Protein AF-A0A3D0HGS2-F1 (afdb_monomer_lite)

Radius of gyration: 19.19 Å; chains: 1; bounding box: 35×18×54 Å

Secondary structure (DSSP, 8-state):
-HHHHHHHHHHHHHHHHHHHS-TTTS-HHHHHHHHHHHHHHHHHHHHHHHHHHHHHHHHHHS--HHHHHSHHHHHHHT--HHHHHHHHHHHHHHHHHHHHH-

Structure (mmCIF, N/CA/C/O backbone):
data_AF-A0A3D0HGS2-F1
#
_entry.id   AF-A0A3D0HGS2-F1
#
loop_
_atom_site.group_PDB
_atom_site.id
_atom_site.type_symbol
_atom_site.label_atom_id
_atom_site.label_alt_id
_atom_site.label_comp_id
_atom_site.label_asym_id
_atom_site.label_entity_id
_atom_site.label_seq_id
_atom_site.pdbx_PDB_ins_code
_atom_site.Cartn_x
_atom_site.Cartn_y
_atom_site.Cartn_z
_atom_site.occupancy
_atom_site.B_iso_or_equiv
_atom_site.auth_seq_id
_atom_site.auth_comp_id
_atom_site.auth_asym_id
_atom_site.auth_atom_id
_atom_site.pdbx_PDB_model_num
ATOM 1 N N . MET A 1 1 ? 19.195 3.192 13.981 1.00 33.47 1 MET A N 1
ATOM 2 C CA . MET A 1 1 ? 18.837 2.053 14.860 1.00 33.47 1 MET A CA 1
ATOM 3 C C . MET A 1 1 ? 17.669 2.356 15.810 1.00 33.47 1 MET A C 1
ATOM 5 O O . MET A 1 1 ? 16.846 1.476 15.983 1.00 33.47 1 MET A O 1
ATOM 9 N N . GLY A 1 2 ? 17.501 3.573 16.353 1.00 29.47 2 GLY A N 1
ATOM 10 C CA . GLY A 1 2 ? 16.371 3.883 17.258 1.00 29.47 2 GLY A CA 1
ATOM 11 C C . GLY A 1 2 ? 14.965 3.863 16.629 1.00 29.47 2 GLY A C 1
ATOM 12 O O . GLY A 1 2 ? 14.017 3.427 17.271 1.00 29.47 2 GLY A O 1
ATOM 13 N N . PHE A 1 3 ? 14.827 4.251 15.355 1.00 30.42 3 PHE A N 1
ATOM 14 C CA . PHE A 1 3 ? 13.519 4.304 14.678 1.00 30.42 3 PHE A CA 1
ATOM 15 C C . PHE A 1 3 ? 12.929 2.911 14.393 1.00 30.42 3 PHE A C 1
ATOM 17 O O . PHE A 1 3 ? 11.727 2.719 14.499 1.00 30.42 3 PHE A O 1
ATOM 24 N N . SER A 1 4 ? 13.781 1.925 14.087 1.00 35.22 4 SER A N 1
ATOM 25 C CA . SER A 1 4 ? 13.376 0.535 13.808 1.00 35.22 4 SER A CA 1
ATOM 26 C C . SER A 1 4 ? 12.956 -0.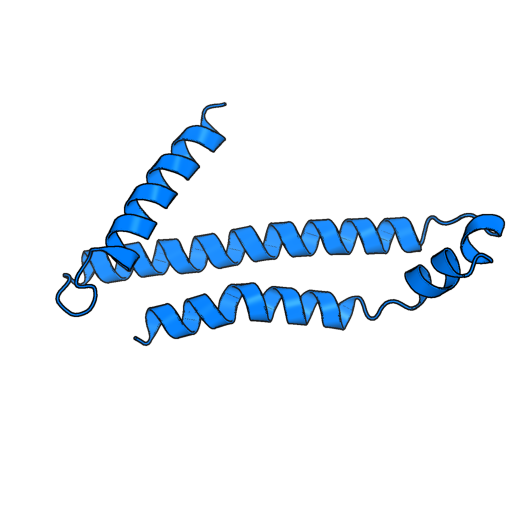218 15.073 1.00 35.22 4 SER A C 1
ATOM 28 O O . SER A 1 4 ? 12.080 -1.077 15.016 1.00 35.22 4 SER A O 1
ATOM 30 N N . VAL A 1 5 ? 13.552 0.106 16.221 1.00 38.25 5 VAL A N 1
ATOM 31 C CA . VAL A 1 5 ? 13.211 -0.518 17.504 1.00 38.25 5 VAL A CA 1
ATOM 32 C C . VAL A 1 5 ? 11.891 0.049 18.037 1.00 38.25 5 VAL A C 1
ATOM 34 O O . VAL A 1 5 ? 11.010 -0.716 18.419 1.00 38.25 5 VAL A O 1
ATOM 37 N N . ALA A 1 6 ? 11.703 1.372 17.974 1.00 33.75 6 ALA A N 1
ATOM 38 C CA . ALA A 1 6 ? 10.466 2.026 18.402 1.00 33.75 6 ALA A CA 1
ATOM 39 C C . ALA A 1 6 ? 9.246 1.596 17.569 1.00 33.75 6 ALA A C 1
ATOM 41 O O . ALA A 1 6 ? 8.191 1.321 18.137 1.00 33.75 6 ALA A O 1
ATOM 42 N N . THR A 1 7 ? 9.388 1.463 16.244 1.00 40.78 7 THR A N 1
ATOM 43 C CA . THR A 1 7 ? 8.302 0.936 15.406 1.00 40.78 7 THR A CA 1
ATOM 44 C C . THR A 1 7 ? 7.976 -0.509 15.776 1.00 40.78 7 THR A C 1
ATOM 46 O O . THR A 1 7 ? 6.805 -0.831 15.929 1.00 40.78 7 THR A O 1
ATOM 49 N N . SER A 1 8 ? 8.975 -1.365 16.008 1.00 42.56 8 SER A N 1
ATOM 50 C CA . SER A 1 8 ? 8.763 -2.784 16.344 1.00 42.56 8 SER A CA 1
ATOM 51 C C . SER A 1 8 ? 7.963 -3.003 17.638 1.00 42.56 8 SER A C 1
ATOM 53 O O . SER A 1 8 ? 7.087 -3.865 17.675 1.00 42.56 8 SER A O 1
ATOM 55 N N . PHE A 1 9 ? 8.214 -2.213 18.689 1.00 43.94 9 PHE A N 1
ATOM 56 C CA . PHE A 1 9 ? 7.456 -2.299 19.950 1.00 43.94 9 PHE A CA 1
ATOM 57 C C . PHE A 1 9 ? 6.006 -1.835 19.801 1.00 43.94 9 PHE A C 1
ATOM 59 O O . PHE A 1 9 ? 5.090 -2.439 20.356 1.00 43.94 9 PHE A O 1
ATOM 66 N N . VAL A 1 10 ? 5.804 -0.785 19.011 1.00 48.72 10 VAL A N 1
ATOM 67 C CA . VAL A 1 10 ? 4.488 -0.247 18.675 1.00 48.72 10 VAL A CA 1
ATOM 68 C C . VAL A 1 10 ? 3.680 -1.279 17.865 1.00 48.72 10 VAL A C 1
ATOM 70 O O . VAL A 1 10 ? 2.532 -1.560 18.199 1.00 48.72 10 VAL A O 1
ATOM 73 N N . TRP A 1 11 ? 4.312 -1.963 16.904 1.00 53.78 11 TRP A N 1
ATOM 74 C CA . TRP A 1 11 ? 3.718 -3.079 16.155 1.00 53.78 11 TRP A CA 1
ATOM 75 C C . TRP A 1 11 ? 3.333 -4.280 17.030 1.00 53.78 11 TRP A C 1
ATOM 77 O O . TRP A 1 11 ? 2.267 -4.858 16.828 1.00 53.78 11 TRP A O 1
ATOM 87 N N . ALA A 1 12 ? 4.162 -4.646 18.013 1.00 50.28 12 ALA A N 1
ATOM 88 C CA . ALA A 1 12 ? 3.865 -5.742 18.937 1.00 50.28 12 ALA A CA 1
ATOM 89 C C . ALA A 1 12 ? 2.669 -5.426 19.852 1.00 50.28 12 ALA A C 1
ATOM 91 O O . ALA A 1 12 ? 1.813 -6.284 20.056 1.00 50.28 12 ALA A O 1
ATOM 92 N N . ALA A 1 13 ? 2.569 -4.188 20.350 1.00 52.44 13 ALA A N 1
ATOM 93 C CA . ALA A 1 13 ? 1.420 -3.733 21.133 1.00 52.44 13 ALA A CA 1
ATOM 94 C C . ALA A 1 13 ? 0.124 -3.704 20.299 1.00 52.44 13 ALA A C 1
ATOM 96 O O . ALA A 1 13 ? -0.933 -4.092 20.791 1.00 52.44 13 ALA A O 1
ATOM 97 N N . TYR A 1 14 ? 0.199 -3.321 19.019 1.00 58.97 14 TYR A N 1
ATOM 98 C CA . TYR A 1 14 ? -0.956 -3.327 18.115 1.00 58.97 14 TYR A CA 1
ATOM 99 C C . TYR A 1 14 ? -1.411 -4.729 17.729 1.00 58.97 14 TYR A C 1
ATOM 101 O O . TYR A 1 14 ? -2.605 -5.013 17.778 1.00 58.97 14 TYR A O 1
ATOM 109 N N . LEU A 1 15 ? -0.475 -5.624 17.406 1.00 58.12 15 LEU A N 1
ATOM 110 C CA . LEU A 1 15 ? -0.786 -7.034 17.186 1.00 58.12 15 LEU A CA 1
ATOM 111 C C . LEU A 1 15 ? -1.383 -7.659 18.447 1.00 58.12 15 LEU A C 1
ATOM 113 O O . LEU A 1 15 ? -2.323 -8.430 18.335 1.00 58.12 15 LEU A O 1
ATOM 117 N N . ALA A 1 16 ? -0.914 -7.290 19.641 1.00 53.03 16 ALA A N 1
ATOM 118 C CA . ALA A 1 16 ? -1.493 -7.788 20.881 1.00 53.03 16 ALA A CA 1
ATOM 119 C C . ALA A 1 16 ? -2.947 -7.326 21.093 1.00 53.03 16 ALA A C 1
ATOM 121 O O . ALA A 1 16 ? -3.780 -8.136 21.487 1.00 53.03 16 ALA A O 1
ATOM 122 N N . ILE A 1 17 ? -3.277 -6.068 20.779 1.00 58.41 17 ILE A N 1
ATOM 123 C CA . ILE A 1 17 ? -4.658 -5.556 20.854 1.00 58.41 17 ILE A CA 1
ATOM 124 C C . ILE A 1 17 ? -5.555 -6.224 19.800 1.00 58.41 17 ILE A C 1
ATOM 126 O O . ILE A 1 17 ? -6.674 -6.603 20.118 1.00 58.41 17 ILE A O 1
ATOM 130 N N . ILE A 1 18 ? -5.063 -6.410 18.571 1.00 60.38 18 ILE A N 1
ATOM 131 C CA . ILE A 1 18 ? -5.830 -7.020 17.470 1.00 60.38 18 ILE A CA 1
ATOM 132 C C . ILE A 1 18 ? -6.022 -8.534 17.670 1.00 60.38 18 ILE A C 1
ATOM 134 O O . ILE A 1 18 ? -7.072 -9.067 17.328 1.00 60.38 18 ILE A O 1
ATOM 138 N N . VAL A 1 19 ? -5.007 -9.239 18.184 1.00 55.59 19 VAL A N 1
ATOM 139 C CA . VAL A 1 19 ? -4.989 -10.712 18.284 1.00 55.59 19 VAL A CA 1
ATOM 140 C C . VAL A 1 19 ? -5.518 -11.211 19.629 1.00 55.59 19 VAL A C 1
ATOM 142 O O . VAL A 1 19 ? -6.143 -12.268 19.673 1.00 55.59 19 VAL A O 1
ATOM 145 N N . PHE A 1 20 ? -5.273 -10.483 20.722 1.00 54.12 20 PHE A N 1
ATOM 146 C CA . PHE A 1 20 ? -5.612 -10.922 22.083 1.00 54.12 20 PHE A CA 1
ATOM 147 C C . PHE A 1 20 ? -6.553 -9.968 22.831 1.00 54.12 20 PHE A C 1
ATOM 149 O O . PHE A 1 20 ? -7.025 -10.317 23.912 1.00 54.12 20 PHE A O 1
ATOM 156 N N . GLY A 1 21 ? -6.819 -8.773 22.298 1.00 60.28 21 GLY A N 1
ATOM 157 C CA . GLY A 1 21 ? -7.730 -7.809 22.905 1.00 60.28 21 GLY A CA 1
ATOM 158 C C . GLY A 1 21 ? -9.176 -8.045 22.482 1.00 60.28 21 GLY A C 1
ATOM 159 O O . GLY A 1 21 ? -9.471 -8.212 21.301 1.00 60.28 21 GLY A O 1
ATOM 160 N N . ASP A 1 22 ? -10.099 -7.991 23.442 1.00 67.88 22 ASP A N 1
ATOM 161 C CA . ASP A 1 22 ? -11.523 -7.835 23.144 1.00 67.88 22 ASP A CA 1
ATOM 162 C C . ASP A 1 22 ? -11.780 -6.381 22.721 1.00 67.88 22 ASP A C 1
ATOM 164 O O . ASP A 1 22 ? -12.147 -5.518 23.521 1.00 67.88 22 ASP A O 1
ATOM 168 N N . VAL A 1 23 ? -11.498 -6.094 21.448 1.00 63.34 23 VAL A N 1
ATOM 169 C CA . VAL A 1 23 ? -11.634 -4.753 20.860 1.00 63.34 23 VAL A CA 1
ATOM 170 C C . VAL A 1 23 ? -13.080 -4.256 20.950 1.00 63.34 23 VAL A C 1
ATOM 172 O O . VAL A 1 23 ? -13.308 -3.055 21.089 1.00 63.34 23 VAL A O 1
ATOM 175 N N . VAL A 1 24 ? -14.055 -5.169 20.950 1.00 65.69 24 VAL A N 1
ATOM 176 C CA . VAL A 1 24 ? -15.483 -4.844 21.046 1.00 65.69 24 VAL A CA 1
ATOM 177 C C . VAL A 1 24 ? -15.793 -4.213 22.404 1.00 65.69 24 VAL A C 1
ATOM 179 O O . VAL A 1 24 ? -16.437 -3.159 22.463 1.00 65.69 24 VAL A O 1
ATOM 182 N N . ASN A 1 25 ? -15.258 -4.791 23.481 1.00 74.38 25 ASN A N 1
ATOM 183 C CA . ASN A 1 25 ? -15.469 -4.326 24.855 1.00 74.38 25 ASN A CA 1
ATOM 184 C C . ASN A 1 25 ? -14.410 -3.326 25.360 1.00 74.38 25 ASN A C 1
ATOM 186 O O . ASN A 1 25 ? -14.486 -2.875 26.504 1.00 74.38 25 ASN A O 1
ATOM 190 N N . ALA A 1 26 ? -13.434 -2.952 24.530 1.00 72.44 26 ALA A N 1
ATOM 191 C CA . ALA A 1 26 ? -12.422 -1.963 24.886 1.00 72.44 26 ALA A CA 1
ATOM 192 C C . ALA A 1 26 ? -13.015 -0.550 25.072 1.00 72.44 26 ALA A C 1
ATOM 194 O O . ALA A 1 26 ? -14.009 -0.186 24.432 1.00 72.44 26 ALA A O 1
ATOM 195 N N . SER A 1 27 ? -12.369 0.260 25.921 1.00 78.38 27 SER A N 1
ATOM 196 C CA . SER A 1 27 ? -12.724 1.672 26.104 1.00 78.38 27 SER A CA 1
ATOM 197 C C . SER A 1 27 ? -12.519 2.478 24.817 1.00 78.38 27 SER A C 1
ATOM 199 O O . SER A 1 27 ? -11.696 2.127 23.965 1.00 78.38 27 SER A O 1
ATOM 201 N N . ASP A 1 28 ? -13.239 3.594 24.688 1.00 77.94 28 ASP A N 1
ATOM 202 C CA . ASP A 1 28 ? -13.184 4.457 23.499 1.00 77.94 28 ASP A CA 1
ATOM 203 C C . ASP A 1 28 ? -11.765 4.975 23.208 1.00 77.94 28 ASP A C 1
ATOM 205 O O . ASP A 1 28 ? -11.360 5.092 22.053 1.00 77.94 28 ASP A O 1
ATOM 209 N N . GLU A 1 29 ? -10.969 5.212 24.250 1.00 76.25 29 GLU A N 1
ATOM 210 C CA . GLU A 1 29 ? -9.570 5.639 24.148 1.00 76.25 29 GLU A CA 1
ATOM 211 C C . GLU A 1 29 ? -8.679 4.562 23.505 1.00 76.25 29 GLU A C 1
ATOM 213 O O . GLU A 1 29 ? -7.828 4.875 22.669 1.00 76.25 29 GLU A O 1
ATOM 218 N N . ILE A 1 30 ? -8.901 3.282 23.835 1.00 75.69 30 ILE A N 1
ATOM 219 C CA . ILE A 1 30 ? -8.175 2.150 23.237 1.00 75.69 30 ILE A CA 1
ATOM 220 C C . ILE A 1 30 ? -8.604 1.953 21.780 1.00 75.69 30 ILE A C 1
ATOM 222 O O . ILE A 1 30 ? -7.756 1.723 20.915 1.00 75.69 30 ILE A O 1
ATOM 226 N N . LYS A 1 31 ? -9.901 2.101 21.484 1.00 74.44 31 LYS A N 1
ATOM 227 C CA . LYS A 1 31 ? -10.431 2.045 20.111 1.00 74.44 31 LYS A CA 1
ATOM 228 C C . LYS A 1 31 ? -9.861 3.166 19.242 1.00 74.44 31 LYS A C 1
ATOM 230 O O . LYS A 1 31 ? -9.451 2.914 18.110 1.00 74.44 31 LYS A O 1
ATOM 235 N N . LEU A 1 32 ? -9.752 4.382 19.779 1.00 78.50 32 LEU A N 1
ATOM 236 C CA . LEU A 1 32 ? -9.120 5.508 19.092 1.00 78.50 32 LEU A CA 1
ATOM 237 C C . LEU A 1 32 ? -7.625 5.261 18.851 1.00 78.50 32 LEU A C 1
ATOM 239 O O . LEU A 1 32 ? -7.128 5.525 17.756 1.00 78.50 32 LEU A O 1
ATOM 243 N N . LEU A 1 33 ? -6.909 4.724 19.842 1.00 76.31 33 LEU A N 1
ATOM 244 C CA . LEU A 1 33 ? -5.495 4.381 19.690 1.00 76.31 33 LEU A CA 1
ATOM 245 C C . LEU A 1 33 ? -5.287 3.328 18.592 1.00 76.31 33 LEU A C 1
ATOM 247 O O . LEU A 1 33 ? -4.396 3.484 17.753 1.00 76.31 33 LEU A O 1
ATOM 251 N N . LEU A 1 34 ? -6.135 2.298 18.558 1.00 75.31 34 LEU A N 1
ATOM 252 C CA . LEU A 1 34 ? -6.140 1.289 17.501 1.00 75.31 34 LEU A CA 1
ATOM 253 C C . LEU A 1 34 ? -6.457 1.910 16.131 1.00 75.31 34 LEU A C 1
ATOM 255 O O . LEU A 1 34 ? -5.802 1.585 15.143 1.00 75.31 34 LEU A O 1
ATOM 259 N N . ALA A 1 35 ? -7.396 2.855 16.069 1.00 76.38 35 ALA A N 1
ATOM 260 C CA . ALA A 1 35 ? -7.724 3.572 14.842 1.00 76.38 35 ALA A CA 1
ATOM 261 C C . ALA A 1 35 ? -6.545 4.357 14.273 1.00 76.38 35 ALA A C 1
ATOM 263 O O . ALA A 1 35 ? -6.211 4.221 13.093 1.00 76.38 35 ALA A O 1
ATOM 264 N N . VAL A 1 36 ? -5.871 5.133 15.119 1.00 78.31 36 VAL A N 1
ATOM 265 C CA . VAL A 1 36 ? -4.680 5.896 14.730 1.00 78.31 36 VAL A CA 1
ATOM 266 C C . VAL A 1 36 ? -3.569 4.959 14.254 1.00 78.31 36 VAL A C 1
ATOM 268 O O . VAL A 1 36 ? -2.926 5.229 13.239 1.00 78.31 36 VAL A O 1
ATOM 271 N N . ALA A 1 37 ? -3.378 3.833 14.939 1.00 74.81 37 ALA A N 1
ATOM 272 C CA . ALA A 1 37 ? -2.387 2.825 14.587 1.00 74.81 37 ALA A CA 1
ATOM 273 C C . ALA A 1 37 ? -2.626 2.208 13.206 1.00 74.81 37 ALA A C 1
ATOM 275 O O . ALA A 1 37 ? -1.721 2.147 12.368 1.00 74.81 37 ALA A O 1
ATOM 276 N N . VAL A 1 38 ? -3.860 1.765 12.966 1.00 75.25 38 VAL A N 1
ATOM 277 C CA . VAL A 1 38 ? -4.283 1.107 11.730 1.00 75.25 38 VAL A CA 1
ATOM 278 C C . VAL A 1 38 ? -4.186 2.073 10.548 1.00 75.25 38 VAL A C 1
ATOM 280 O O . VAL A 1 38 ? -3.618 1.726 9.511 1.00 75.25 38 VAL A O 1
ATOM 283 N N . VAL A 1 39 ? -4.651 3.314 10.712 1.00 79.69 39 VAL A N 1
ATOM 284 C CA . VAL A 1 39 ? -4.565 4.344 9.664 1.00 79.69 39 VAL A CA 1
ATOM 285 C C . VAL A 1 39 ? -3.117 4.762 9.405 1.00 79.69 39 VAL A C 1
ATOM 287 O O . VAL A 1 39 ? -2.706 4.858 8.248 1.00 79.69 39 VAL A O 1
ATOM 290 N N . GLY A 1 40 ? -2.319 4.972 10.454 1.00 81.31 40 GLY A N 1
ATOM 291 C CA . GLY A 1 40 ? -0.902 5.320 10.321 1.00 81.31 40 GLY A CA 1
ATOM 292 C C . GLY A 1 40 ? -0.105 4.233 9.600 1.00 81.31 40 GLY A C 1
ATOM 293 O O . GLY A 1 40 ? 0.710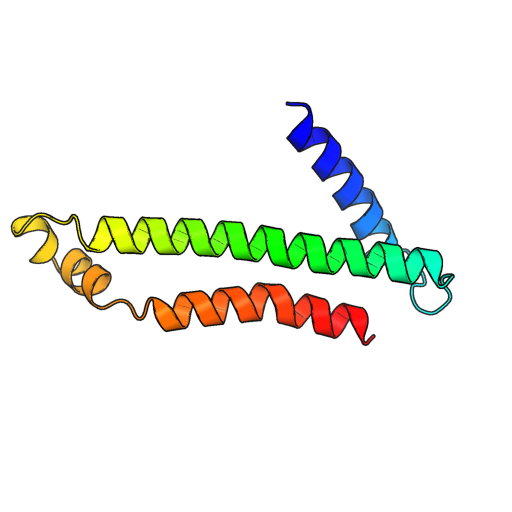 4.524 8.726 1.00 81.31 40 GLY A O 1
ATOM 294 N N . THR A 1 41 ? -0.408 2.972 9.900 1.00 75.69 41 THR A N 1
ATOM 295 C CA . THR A 1 41 ? 0.163 1.804 9.225 1.00 75.69 41 THR A CA 1
ATOM 296 C C . THR A 1 41 ? -0.223 1.749 7.750 1.00 75.69 41 THR A C 1
ATOM 298 O O . THR A 1 41 ? 0.646 1.569 6.896 1.00 75.69 41 THR A O 1
ATOM 301 N N . ALA A 1 42 ? -1.506 1.945 7.437 1.00 76.50 42 ALA A N 1
ATOM 302 C CA . ALA A 1 42 ? -1.994 1.989 6.062 1.00 76.50 42 ALA A CA 1
ATOM 303 C C . ALA A 1 42 ? -1.304 3.099 5.255 1.00 76.50 42 ALA A C 1
ATOM 305 O O . ALA A 1 42 ? -0.845 2.862 4.139 1.00 76.50 42 ALA A O 1
ATOM 306 N N . LEU A 1 43 ? -1.155 4.291 5.840 1.00 83.31 43 LEU A N 1
ATOM 307 C CA . LEU A 1 43 ? -0.446 5.415 5.223 1.00 83.31 43 LEU A CA 1
ATOM 308 C C . LEU A 1 43 ? 1.034 5.105 4.980 1.00 83.31 43 LEU A C 1
ATOM 310 O O . LEU A 1 43 ? 1.548 5.377 3.896 1.00 83.31 43 LEU A O 1
ATOM 314 N N . ALA A 1 44 ? 1.723 4.525 5.964 1.00 81.75 44 ALA A N 1
ATOM 315 C CA . ALA A 1 44 ? 3.129 4.154 5.828 1.00 81.75 44 ALA A CA 1
ATOM 316 C C . ALA A 1 44 ? 3.333 3.076 4.750 1.00 81.75 44 ALA A C 1
ATOM 318 O O . ALA A 1 44 ? 4.219 3.214 3.903 1.00 81.75 44 ALA A O 1
ATOM 319 N N . GLY A 1 45 ? 2.484 2.042 4.743 1.00 74.81 45 GLY A N 1
ATOM 320 C CA . GLY A 1 45 ? 2.497 0.978 3.738 1.00 74.81 45 GLY A CA 1
ATOM 321 C C . GLY A 1 45 ? 2.219 1.507 2.333 1.00 74.81 45 GLY A C 1
ATOM 322 O O . GLY A 1 45 ? 2.962 1.198 1.399 1.00 74.81 45 GLY A O 1
ATOM 323 N N . PHE A 1 46 ? 1.219 2.382 2.195 1.00 81.06 46 PHE A N 1
ATOM 324 C CA . PHE A 1 4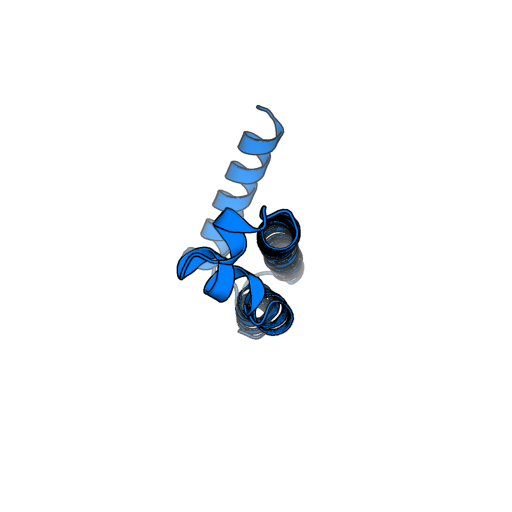6 ? 0.915 3.030 0.926 1.00 81.06 46 PHE A CA 1
ATOM 325 C C . PHE A 1 46 ? 2.075 3.899 0.433 1.00 81.06 46 PHE A C 1
ATOM 327 O O . PHE A 1 46 ? 2.468 3.770 -0.722 1.00 81.06 46 PHE A O 1
ATOM 334 N N . ASN A 1 47 ? 2.670 4.733 1.292 1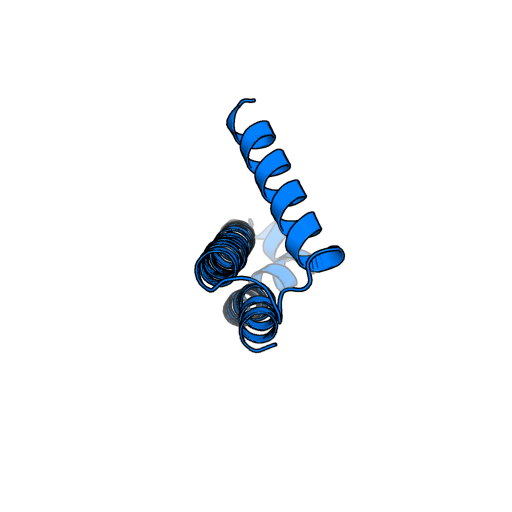.00 81.94 47 ASN A N 1
ATOM 335 C CA . ASN A 1 47 ? 3.807 5.579 0.917 1.00 81.94 47 ASN A CA 1
ATOM 336 C C . ASN A 1 47 ? 5.019 4.758 0.469 1.00 81.94 47 ASN A C 1
ATOM 338 O O . ASN A 1 47 ? 5.671 5.106 -0.515 1.00 81.94 47 ASN A O 1
ATOM 342 N N . PHE A 1 48 ? 5.319 3.656 1.160 1.00 78.88 48 PHE A N 1
ATOM 343 C CA . PHE A 1 48 ? 6.390 2.754 0.749 1.00 78.88 48 PHE A CA 1
ATOM 344 C C . PHE A 1 48 ? 6.114 2.148 -0.636 1.00 78.88 48 PHE A C 1
ATOM 346 O O . PHE A 1 48 ? 6.969 2.216 -1.520 1.00 78.88 48 PHE A O 1
ATOM 353 N N . ALA A 1 49 ? 4.906 1.615 -0.848 1.00 77.06 49 ALA A N 1
ATOM 354 C CA . ALA A 1 49 ? 4.504 1.036 -2.128 1.00 77.06 49 ALA A CA 1
ATOM 355 C C . ALA A 1 49 ? 4.499 2.077 -3.259 1.00 77.06 49 ALA A C 1
ATOM 357 O O . ALA A 1 49 ? 4.995 1.803 -4.351 1.00 77.06 49 ALA A O 1
ATOM 358 N N . TYR A 1 50 ? 3.994 3.283 -2.991 1.00 80.12 50 TYR A N 1
ATOM 359 C CA . TYR A 1 50 ? 3.969 4.386 -3.944 1.00 80.12 50 TYR A CA 1
ATOM 360 C C . TYR A 1 50 ? 5.381 4.800 -4.364 1.00 80.12 50 TYR A C 1
ATOM 362 O O . TYR A 1 50 ? 5.655 4.879 -5.556 1.00 80.12 50 TYR A O 1
ATOM 370 N N . ASN A 1 51 ? 6.296 4.998 -3.410 1.00 81.69 51 ASN A N 1
ATOM 371 C CA . ASN A 1 51 ? 7.678 5.376 -3.712 1.00 81.69 51 ASN A CA 1
ATOM 372 C C . ASN A 1 51 ? 8.415 4.287 -4.504 1.00 81.69 51 ASN A C 1
ATOM 374 O O . ASN A 1 51 ? 9.171 4.599 -5.423 1.00 81.69 51 ASN A O 1
ATOM 378 N N . ALA A 1 52 ? 8.169 3.011 -4.193 1.00 77.88 52 ALA A N 1
ATOM 379 C CA . ALA A 1 52 ? 8.703 1.907 -4.982 1.00 77.88 52 ALA A CA 1
ATOM 380 C C . ALA A 1 52 ? 8.157 1.935 -6.422 1.00 77.88 52 ALA A C 1
ATOM 382 O O . ALA A 1 52 ? 8.931 1.854 -7.375 1.00 77.88 52 ALA A O 1
ATOM 383 N N . LEU A 1 53 ? 6.839 2.094 -6.591 1.00 85.56 53 LEU A N 1
ATOM 384 C CA . LEU A 1 53 ? 6.190 2.181 -7.904 1.00 85.56 53 LEU A CA 1
ATOM 385 C C . LEU A 1 53 ? 6.667 3.387 -8.716 1.00 85.56 53 LEU A C 1
ATOM 387 O O . LEU A 1 53 ? 6.899 3.253 -9.918 1.00 85.56 53 LEU A O 1
ATOM 391 N N . ASP A 1 54 ? 6.830 4.546 -8.082 1.00 86.31 54 ASP A N 1
ATOM 392 C CA . ASP A 1 54 ? 7.334 5.744 -8.747 1.00 86.31 54 ASP A CA 1
ATOM 393 C C . ASP A 1 54 ? 8.798 5.567 -9.169 1.00 86.31 54 ASP A C 1
ATOM 395 O O . ASP A 1 54 ? 9.147 5.872 -10.309 1.00 86.31 54 ASP A O 1
ATOM 399 N N . GLY A 1 55 ? 9.622 4.936 -8.325 1.00 84.75 55 GLY A N 1
ATOM 400 C CA . GLY A 1 55 ? 10.978 4.519 -8.684 1.00 84.75 55 GLY A CA 1
ATOM 401 C C . GLY A 1 55 ? 11.006 3.624 -9.927 1.00 84.75 55 GLY A C 1
ATOM 402 O O . GLY A 1 55 ? 11.695 3.939 -10.898 1.00 84.75 55 GLY A O 1
ATOM 403 N N . TYR A 1 56 ? 10.193 2.562 -9.961 1.00 83.38 56 TYR A N 1
ATOM 404 C CA . TYR A 1 56 ? 10.088 1.682 -11.134 1.00 83.38 56 TYR A CA 1
ATOM 405 C C . TYR A 1 56 ? 9.596 2.415 -12.386 1.00 83.38 56 TYR A C 1
ATOM 407 O O . TYR A 1 56 ? 10.104 2.186 -13.487 1.00 83.38 56 TYR A O 1
ATOM 415 N N . LYS A 1 57 ? 8.636 3.329 -12.231 1.00 84.75 57 LYS A N 1
ATOM 416 C CA . LYS A 1 57 ? 8.129 4.157 -13.325 1.00 84.75 57 LYS A CA 1
ATOM 417 C C . LYS A 1 57 ? 9.217 5.072 -13.878 1.00 84.75 57 LYS A C 1
ATOM 419 O O . LYS A 1 57 ? 9.344 5.180 -15.097 1.00 84.75 57 LYS A O 1
ATOM 424 N N . VAL A 1 58 ? 10.013 5.705 -13.020 1.00 87.69 58 VAL A N 1
ATOM 425 C CA . VAL A 1 58 ? 11.156 6.530 -13.433 1.00 87.69 58 VAL A CA 1
ATOM 426 C C . VAL A 1 58 ? 12.195 5.675 -14.160 1.00 87.69 58 VAL A C 1
ATOM 428 O O . VAL A 1 58 ? 12.578 6.022 -15.277 1.00 87.69 58 VAL A O 1
ATOM 431 N N . SER A 1 59 ? 12.567 4.515 -13.614 1.00 82.31 59 SER A N 1
ATOM 432 C CA . SER A 1 59 ? 13.497 3.584 -14.268 1.00 82.31 59 SER A CA 1
ATOM 433 C C . SER A 1 59 ? 12.995 3.111 -15.635 1.00 82.31 59 SER A C 1
ATOM 435 O O . SER A 1 59 ? 13.778 3.033 -16.576 1.00 82.31 59 SER A O 1
ATOM 437 N N . SER A 1 60 ? 11.687 2.875 -15.794 1.00 84.38 60 SER A N 1
ATOM 438 C CA . SER A 1 60 ? 11.103 2.466 -17.083 1.00 84.38 60 SER A CA 1
ATOM 439 C C . SER A 1 60 ? 11.236 3.529 -18.183 1.00 84.38 60 SER A C 1
ATOM 441 O O . SER A 1 60 ? 11.284 3.197 -19.368 1.00 84.38 60 SER A O 1
ATOM 443 N N . LYS A 1 61 ? 11.323 4.809 -17.797 1.00 84.19 61 LYS A N 1
ATOM 444 C CA . LYS A 1 61 ? 11.525 5.939 -18.715 1.00 84.19 61 LYS A CA 1
ATOM 445 C C . LYS A 1 61 ? 12.999 6.195 -19.026 1.00 84.19 61 LYS A C 1
ATOM 447 O O . LYS A 1 61 ? 13.288 6.827 -20.034 1.00 84.19 61 LYS A O 1
ATOM 452 N N . GLY A 1 62 ? 13.906 5.725 -18.170 1.00 85.75 62 GLY A N 1
ATOM 453 C CA . GLY A 1 62 ? 15.355 5.894 -18.308 1.00 85.75 62 GLY A CA 1
ATOM 454 C C . GLY A 1 62 ? 16.058 4.792 -19.105 1.00 85.75 62 GLY A C 1
ATOM 455 O O . GLY A 1 62 ? 17.283 4.757 -19.109 1.00 85.75 62 GLY A O 1
ATOM 456 N N . LEU A 1 63 ? 15.313 3.885 -19.746 1.00 86.75 63 LEU A N 1
ATOM 457 C CA . LEU A 1 63 ? 15.882 2.798 -20.546 1.00 86.75 63 LEU A CA 1
ATOM 458 C C . LEU A 1 63 ? 16.580 3.338 -21.801 1.00 86.75 63 LEU A C 1
ATOM 460 O O . LEU A 1 63 ? 16.038 4.190 -22.510 1.00 86.75 63 LEU A O 1
ATOM 464 N N . THR A 1 64 ? 17.747 2.785 -22.129 1.00 90.00 64 THR A N 1
ATOM 465 C CA . THR A 1 64 ? 18.398 3.031 -23.423 1.00 90.00 64 THR A CA 1
ATOM 466 C C . THR A 1 64 ? 17.569 2.448 -24.573 1.00 90.00 64 THR A C 1
ATOM 468 O O . THR A 1 64 ? 16.730 1.567 -24.378 1.00 90.00 64 THR A O 1
ATOM 471 N N . ALA A 1 65 ? 17.820 2.890 -25.810 1.00 88.44 65 ALA A N 1
ATOM 472 C CA . ALA A 1 65 ? 17.112 2.371 -26.985 1.00 88.44 65 ALA A CA 1
ATOM 473 C C . ALA A 1 65 ? 17.263 0.843 -27.151 1.00 88.44 65 ALA A C 1
ATOM 475 O O . ALA A 1 65 ? 16.311 0.167 -27.544 1.00 88.44 65 ALA A O 1
ATOM 476 N N . ALA A 1 66 ? 18.435 0.295 -26.808 1.00 87.19 66 ALA A N 1
ATOM 477 C CA . ALA A 1 66 ? 18.696 -1.142 -26.849 1.00 87.19 66 ALA A CA 1
ATOM 478 C C . ALA A 1 66 ? 17.889 -1.900 -25.780 1.00 87.19 66 ALA A C 1
ATOM 480 O O . ALA A 1 66 ? 17.258 -2.911 -26.085 1.00 87.19 66 ALA A O 1
ATOM 481 N N . GLU A 1 67 ? 17.837 -1.385 -24.550 1.00 85.50 67 GLU A N 1
ATOM 482 C CA . GLU A 1 67 ? 17.070 -1.991 -23.454 1.00 85.50 67 GLU A CA 1
ATOM 483 C C . GLU A 1 67 ? 15.561 -1.894 -23.695 1.00 85.50 67 GLU A C 1
ATOM 485 O O . GLU A 1 67 ? 14.837 -2.872 -23.502 1.00 85.50 67 GLU A O 1
ATOM 490 N N . ALA A 1 68 ? 15.085 -0.755 -24.200 1.00 85.88 68 ALA A N 1
ATOM 491 C CA . ALA A 1 68 ? 13.690 -0.541 -24.570 1.00 85.88 68 ALA A CA 1
ATOM 492 C C . ALA A 1 68 ? 13.224 -1.475 -25.700 1.00 85.88 68 ALA A C 1
ATOM 494 O O . ALA A 1 68 ? 12.044 -1.818 -25.765 1.00 85.88 68 ALA A O 1
ATOM 495 N N . ALA A 1 69 ? 14.128 -1.916 -26.581 1.00 89.19 69 ALA A N 1
ATOM 496 C CA . ALA A 1 69 ? 13.805 -2.844 -27.662 1.00 89.19 69 ALA A CA 1
ATOM 497 C C . ALA A 1 69 ? 13.603 -4.294 -27.181 1.00 89.19 69 ALA A C 1
ATOM 499 O O . ALA A 1 69 ? 12.931 -5.074 -27.873 1.00 89.19 69 ALA A O 1
ATOM 500 N N . THR A 1 70 ? 14.132 -4.647 -26.003 1.00 90.44 70 THR A N 1
ATOM 501 C CA . THR A 1 70 ? 13.962 -5.978 -25.406 1.00 90.44 70 THR A CA 1
ATOM 502 C C . THR A 1 70 ? 12.496 -6.247 -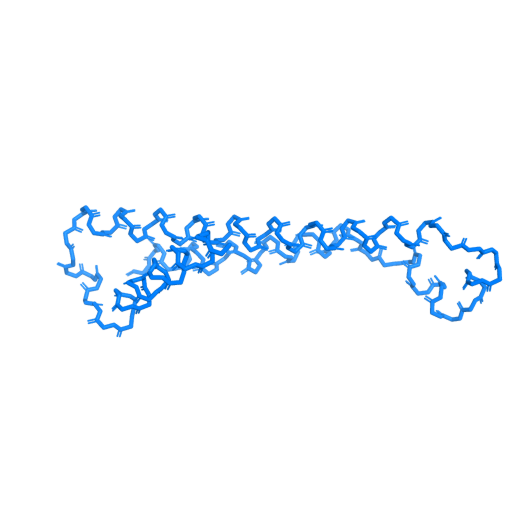25.034 1.00 90.44 70 THR A C 1
ATOM 504 O O . THR A 1 70 ? 11.734 -5.311 -24.765 1.00 90.44 70 THR A O 1
ATOM 507 N N . PRO A 1 71 ? 12.060 -7.519 -24.970 1.00 88.00 71 PRO A N 1
ATOM 508 C CA . PRO A 1 71 ? 10.714 -7.861 -24.506 1.00 88.00 71 PRO A CA 1
ATOM 509 C C . PRO A 1 71 ? 10.393 -7.301 -23.110 1.00 88.00 71 PRO A C 1
ATOM 511 O O . PRO A 1 71 ? 9.287 -6.811 -22.878 1.00 88.00 71 PRO A O 1
ATOM 514 N N . GLN A 1 72 ? 11.368 -7.318 -22.196 1.00 81.69 72 GLN A N 1
ATOM 515 C CA . GLN A 1 72 ? 11.220 -6.769 -20.846 1.00 81.69 72 GLN A CA 1
ATOM 516 C C . GLN A 1 72 ? 11.114 -5.242 -20.852 1.00 81.69 72 GLN A C 1
ATOM 518 O O . GLN A 1 72 ? 10.215 -4.710 -20.206 1.00 81.69 72 GLN A O 1
ATOM 523 N N . GLY A 1 73 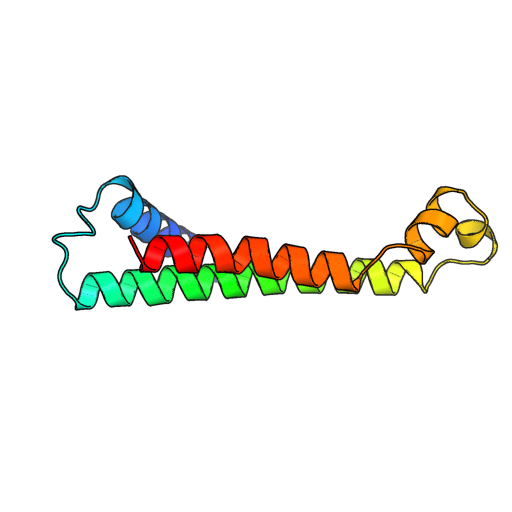? 11.941 -4.538 -21.631 1.00 82.06 73 GLY A N 1
ATOM 524 C CA . GLY A 1 73 ? 11.859 -3.081 -21.772 1.00 82.06 73 GLY A CA 1
ATOM 525 C C . GLY A 1 73 ? 10.515 -2.616 -22.338 1.00 82.06 73 GLY A C 1
ATOM 526 O O . GLY A 1 73 ? 9.881 -1.721 -21.777 1.00 82.06 73 GLY A O 1
ATOM 527 N N . LYS A 1 74 ? 10.008 -3.295 -23.376 1.00 85.19 74 LYS A N 1
ATOM 528 C CA . LYS A 1 74 ? 8.666 -3.036 -23.935 1.00 85.19 74 LYS A CA 1
ATOM 529 C C . LYS A 1 74 ? 7.552 -3.277 -22.918 1.00 85.19 74 LYS A C 1
ATOM 531 O O . LYS A 1 74 ? 6.576 -2.529 -22.899 1.00 85.19 74 LYS A O 1
ATOM 536 N N . SER A 1 75 ? 7.682 -4.321 -22.098 1.00 84.38 75 SER A N 1
ATOM 537 C CA . SER A 1 75 ? 6.731 -4.622 -21.024 1.00 84.38 75 SER A CA 1
ATOM 538 C C . SER A 1 75 ? 6.746 -3.538 -19.945 1.00 84.38 75 SER A C 1
ATOM 540 O O . SER A 1 75 ? 5.688 -3.038 -19.572 1.00 84.38 75 SER A O 1
ATOM 542 N N . LEU A 1 76 ? 7.932 -3.118 -19.493 1.00 81.25 76 LEU A N 1
ATOM 543 C CA . LEU A 1 76 ? 8.126 -2.068 -18.486 1.00 81.25 76 LEU A CA 1
ATOM 544 C C . LEU A 1 76 ? 7.535 -0.719 -18.920 1.00 81.25 76 LEU A C 1
ATOM 546 O O . LEU A 1 76 ? 6.888 -0.045 -18.124 1.00 81.25 76 LEU A O 1
ATOM 550 N N . GLN A 1 77 ? 7.689 -0.341 -20.190 1.00 83.00 77 GLN A N 1
ATOM 551 C CA . GLN A 1 77 ? 7.146 0.920 -20.712 1.00 83.00 77 GLN A CA 1
ATOM 552 C C . GLN A 1 77 ? 5.615 0.936 -20.833 1.00 83.00 77 GLN A C 1
ATOM 554 O O . GLN A 1 77 ? 5.011 2.007 -20.817 1.00 83.00 77 GLN A O 1
ATOM 559 N N . LYS A 1 78 ? 4.978 -0.235 -20.946 1.00 85.75 78 LYS A N 1
ATOM 560 C CA . LYS A 1 78 ? 3.522 -0.379 -21.125 1.00 85.75 78 LYS A CA 1
ATOM 561 C C . LYS A 1 78 ? 2.770 -0.693 -19.829 1.00 85.75 78 LYS A C 1
ATOM 563 O O . LYS A 1 78 ? 1.574 -0.972 -19.877 1.00 85.75 78 LYS A O 1
ATOM 568 N N . GLN A 1 79 ? 3.448 -0.665 -18.684 1.00 84.25 79 GLN A N 1
ATOM 569 C CA . GLN A 1 79 ? 2.825 -0.972 -17.401 1.00 84.25 79 GLN A CA 1
ATOM 570 C C . GLN A 1 79 ? 1.712 0.037 -17.062 1.00 84.25 79 GLN A C 1
ATOM 572 O O . GLN A 1 79 ? 1.906 1.250 -17.209 1.00 84.25 79 GLN A O 1
ATOM 577 N N . PRO A 1 80 ? 0.552 -0.421 -16.560 1.00 88.81 80 PRO A N 1
ATOM 578 C CA . PRO A 1 80 ? -0.543 0.451 -16.152 1.00 88.81 80 PRO A CA 1
ATOM 579 C C . PRO A 1 80 ? -0.257 1.075 -14.774 1.00 88.81 80 PRO A C 1
ATOM 581 O O . PRO A 1 80 ? -0.927 0.785 -13.787 1.00 88.81 80 PRO A O 1
ATOM 584 N N . TRP A 1 81 ? 0.739 1.962 -14.691 1.00 84.44 81 TRP A N 1
ATOM 585 C CA . TRP A 1 81 ? 1.226 2.545 -13.431 1.00 84.44 81 TRP A CA 1
ATOM 586 C C . TRP A 1 81 ? 0.123 3.146 -12.548 1.00 84.44 81 TRP A C 1
ATOM 588 O O . TRP A 1 81 ? 0.147 2.973 -11.334 1.00 84.44 81 TRP A O 1
ATOM 598 N N . GLY A 1 82 ? -0.869 3.813 -13.149 1.00 82.12 82 GLY A N 1
ATOM 599 C CA . GLY A 1 82 ? -2.009 4.365 -12.410 1.00 82.12 82 GLY A CA 1
ATOM 600 C C . GLY A 1 82 ? -2.868 3.292 -11.734 1.00 82.12 82 GLY A C 1
ATOM 601 O O . GLY A 1 82 ? -3.302 3.484 -10.602 1.00 82.12 82 GLY A O 1
ATOM 602 N N . PHE A 1 83 ? -3.053 2.137 -12.382 1.00 86.75 83 PHE A N 1
ATOM 603 C CA . PHE A 1 83 ? -3.757 1.003 -11.786 1.00 86.75 83 PHE A CA 1
ATOM 604 C C . PHE A 1 83 ? -2.986 0.442 -10.591 1.00 86.75 83 PHE A C 1
ATOM 606 O O . PHE A 1 83 ? -3.589 0.201 -9.551 1.00 86.75 83 PHE A O 1
ATOM 613 N N . TYR A 1 84 ? -1.661 0.296 -10.694 1.00 82.56 84 TYR A N 1
ATOM 614 C CA . TYR A 1 84 ? -0.851 -0.185 -9.571 1.00 82.56 84 TYR A CA 1
ATOM 615 C C . TYR A 1 84 ? -0.904 0.749 -8.362 1.00 82.56 84 TYR A C 1
ATOM 617 O O . TYR A 1 84 ? -1.029 0.267 -7.242 1.00 82.56 84 TYR A O 1
ATOM 625 N N . VAL A 1 85 ? -0.899 2.069 -8.573 1.00 83.12 85 VAL A N 1
ATOM 626 C CA . VAL A 1 85 ? -1.069 3.042 -7.481 1.00 83.12 85 VAL A CA 1
ATOM 627 C C . VAL A 1 85 ? -2.432 2.878 -6.803 1.00 83.12 85 VAL A C 1
ATOM 629 O O . VAL A 1 85 ? -2.498 2.793 -5.577 1.00 83.12 85 VAL A O 1
ATOM 632 N N . LEU A 1 86 ? -3.515 2.782 -7.581 1.00 83.81 86 LEU A N 1
ATOM 633 C CA . LEU A 1 86 ? -4.863 2.572 -7.040 1.00 83.81 86 LEU A CA 1
ATOM 634 C C . LEU A 1 86 ? -4.985 1.233 -6.306 1.00 83.81 86 LEU A C 1
ATOM 636 O O . LEU A 1 86 ? -5.581 1.168 -5.233 1.00 83.81 86 LEU A O 1
ATOM 640 N N . PHE A 1 87 ? -4.387 0.177 -6.851 1.00 79.00 87 PHE A N 1
ATOM 641 C CA . PHE A 1 87 ? -4.354 -1.144 -6.237 1.00 79.00 87 PHE A CA 1
ATOM 642 C C . PHE A 1 87 ? -3.590 -1.133 -4.905 1.00 79.00 87 PHE A C 1
ATOM 644 O O . PHE A 1 87 ? -4.088 -1.651 -3.908 1.00 79.00 87 PHE A O 1
ATOM 651 N N . SER A 1 88 ? -2.426 -0.480 -4.848 1.00 78.94 88 SER A N 1
ATOM 652 C CA . SER A 1 88 ? -1.665 -0.299 -3.607 1.00 78.94 88 SER A CA 1
ATOM 653 C C . SER A 1 88 ? -2.428 0.526 -2.571 1.00 78.94 88 SER A C 1
ATOM 655 O O . SER A 1 88 ? -2.373 0.206 -1.383 1.00 78.94 88 SER A O 1
ATOM 657 N N . ALA A 1 89 ? -3.172 1.551 -2.998 1.00 79.44 89 ALA A N 1
ATOM 658 C CA . ALA A 1 89 ? -4.047 2.316 -2.112 1.00 79.44 89 ALA A CA 1
ATOM 659 C C . ALA A 1 89 ? -5.167 1.427 -1.551 1.00 79.44 89 ALA A C 1
ATOM 661 O O . ALA A 1 89 ? -5.368 1.378 -0.340 1.00 79.44 89 ALA A O 1
ATOM 662 N N . ALA A 1 90 ? -5.846 0.665 -2.411 1.00 75.50 90 ALA A N 1
ATOM 663 C CA . ALA A 1 90 ? -6.906 -0.248 -1.998 1.00 75.50 90 ALA A CA 1
ATOM 664 C C . ALA A 1 90 ? -6.400 -1.292 -0.991 1.00 75.50 90 ALA A C 1
ATOM 666 O O . ALA A 1 90 ? -7.002 -1.454 0.066 1.00 75.50 90 ALA A O 1
ATOM 667 N N . LEU A 1 91 ? -5.261 -1.938 -1.257 1.00 75.94 91 LEU A N 1
ATOM 668 C CA . LEU A 1 91 ? -4.673 -2.911 -0.331 1.00 75.94 91 LEU A CA 1
ATOM 669 C C . LEU A 1 91 ? -4.260 -2.306 1.010 1.00 75.94 91 LEU A C 1
ATOM 671 O O . LEU A 1 91 ? -4.299 -2.994 2.024 1.00 75.94 91 LEU A O 1
ATOM 675 N N . SER A 1 92 ? -3.871 -1.034 1.020 1.00 76.56 92 SER A N 1
ATOM 676 C CA . SER A 1 92 ? -3.440 -0.363 2.244 1.00 76.56 92 SER A CA 1
ATOM 677 C C . SER A 1 92 ? -4.635 0.089 3.088 1.00 76.56 92 SER A C 1
ATOM 679 O O . SER A 1 92 ? -4.643 -0.105 4.300 1.00 76.56 92 SER A O 1
ATOM 681 N N . PHE A 1 93 ? -5.671 0.658 2.462 1.00 76.69 93 PHE A N 1
ATOM 682 C CA . PHE A 1 93 ? -6.776 1.299 3.179 1.00 76.69 93 PHE A CA 1
ATOM 683 C C . PHE A 1 93 ? -8.025 0.428 3.353 1.00 76.69 93 PHE A C 1
ATOM 685 O O . PHE A 1 93 ? -8.744 0.620 4.329 1.00 76.69 93 PHE A O 1
ATOM 692 N N . VAL A 1 94 ? -8.304 -0.542 2.475 1.00 74.38 94 VAL A N 1
ATOM 693 C CA . VAL A 1 94 ? -9.486 -1.416 2.628 1.00 74.38 94 VAL A CA 1
ATOM 694 C C . VAL A 1 94 ? -9.422 -2.235 3.924 1.00 74.38 94 VAL A C 1
ATOM 696 O O . VAL A 1 94 ? -10.406 -2.203 4.665 1.00 74.38 94 VAL A O 1
ATOM 699 N N . PRO A 1 95 ? -8.301 -2.898 4.277 1.00 72.19 95 PRO A N 1
ATOM 700 C CA . PRO A 1 95 ? -8.202 -3.613 5.548 1.00 72.19 95 PRO A CA 1
ATOM 701 C C . PRO A 1 95 ? -8.353 -2.681 6.750 1.00 72.19 95 PRO A C 1
ATOM 703 O O . PRO A 1 95 ? -9.005 -3.048 7.722 1.00 72.19 95 PRO A O 1
ATOM 706 N N . ALA A 1 96 ? -7.816 -1.460 6.660 1.00 70.25 96 ALA A N 1
ATOM 707 C CA . ALA A 1 96 ? -7.961 -0.452 7.702 1.00 70.25 96 ALA A CA 1
ATOM 708 C C . ALA A 1 96 ? -9.427 -0.052 7.914 1.00 70.25 96 ALA A C 1
ATOM 710 O O . ALA A 1 96 ? -9.906 -0.020 9.042 1.00 70.25 96 ALA A O 1
ATOM 711 N N . VAL A 1 97 ? -10.170 0.197 6.834 1.00 71.50 97 VAL A N 1
ATOM 712 C CA . VAL A 1 97 ? -11.599 0.530 6.907 1.00 71.50 97 VAL A CA 1
ATOM 713 C C . VAL A 1 97 ? -12.420 -0.634 7.463 1.00 71.50 97 VAL A C 1
ATOM 715 O O . VAL A 1 97 ? -13.340 -0.399 8.240 1.00 71.50 97 VAL A O 1
ATOM 718 N N . VAL A 1 98 ? -12.106 -1.877 7.087 1.00 66.94 98 VAL A N 1
ATOM 719 C CA . VAL A 1 98 ? -12.795 -3.067 7.613 1.00 66.94 98 VAL A CA 1
ATOM 720 C C . VAL A 1 98 ? -12.503 -3.250 9.102 1.00 66.94 98 VAL A C 1
ATOM 722 O O . VAL A 1 98 ? -13.438 -3.420 9.876 1.00 66.94 98 VAL A O 1
ATOM 725 N N . ALA A 1 99 ? -11.238 -3.139 9.509 1.00 66.19 99 ALA A N 1
ATOM 726 C CA . ALA A 1 99 ? -10.824 -3.266 10.905 1.00 66.19 99 ALA A CA 1
ATOM 727 C C . ALA A 1 99 ? -11.435 -2.190 11.815 1.00 66.19 99 ALA A C 1
ATOM 729 O O . ALA A 1 99 ? -11.608 -2.434 12.999 1.00 66.19 99 ALA A O 1
ATOM 730 N N . LEU A 1 100 ? -11.768 -1.015 11.271 1.00 64.56 100 LEU A N 1
ATOM 731 C CA . LEU A 1 100 ? -12.395 0.078 12.023 1.00 64.56 100 LEU A CA 1
ATOM 732 C C . LEU A 1 100 ? -13.922 0.039 12.052 1.00 64.56 100 LEU A C 1
ATOM 734 O O . LEU A 1 100 ? -14.537 0.824 12.768 1.00 64.56 100 LEU A O 1
ATOM 738 N N . ARG A 1 101 ? -14.536 -0.816 11.233 1.00 64.12 101 ARG A N 1
ATOM 739 C CA . ARG A 1 101 ? -15.990 -1.016 11.199 1.00 64.12 101 ARG A CA 1
ATOM 740 C C . ARG A 1 101 ? -16.441 -2.260 11.963 1.00 64.12 101 ARG A C 1
ATOM 742 O O . ARG A 1 101 ? -17.636 -2.365 12.224 1.00 64.12 101 ARG A O 1
ATOM 749 N N . ALA A 1 102 ? -15.527 -3.193 12.224 1.00 51.31 102 ALA A N 1
ATOM 750 C CA . ALA A 1 102 ? -15.749 -4.397 13.022 1.00 51.31 102 ALA A CA 1
ATOM 751 C C . ALA A 1 102 ? -15.649 -4.082 14.520 1.00 51.31 102 ALA A C 1
ATOM 753 O O . ALA A 1 102 ? -16.408 -4.714 15.284 1.00 51.31 102 ALA A O 1
#

Foldseek 3Di:
DVVVVVVVVVVVVLCCCVVPNPLVPDDPVVLVSNLCSLLVQLVVQLVVQLVVLVVLLVVLVVDDPVCCPDPVSVVSVPDPSVVSSVVSNCVSCVVSVVSSVD

pLDDT: mean 72.63, std 15.13, range [29.47, 90.44]

Sequence (102 aa):
MGFSVATSFVWAAYLAIIVFGDVVNASDEIKLLLAVAVVGTALAGFNFAYNALDGYKVSSKGLTAAEAATPQGKSLQKQPWGFYVLFSAALSFVPAVVALRA